Protein AF-A0A8X6KSN4-F1 (afdb_monomer)

Secondary structure (DSSP, 8-state):
----SSSHHHHTS-HHHHHHHHHHHHHHHHHHHHS------PPPPEEEEEEEE-SSEEEEEEEEE-SSS-EEEEEEEEETTS-EEEEEEEEETTEEEEEEEE--TT------TTEEEEE---------------------

Mean predicted aligned error: 15.74 Å

Radius of gyration: 35.06 Å; Cα contacts (8 Å, |Δi|>4): 195; chains: 1; bounding box: 83×37×94 Å

Organism: Trichonephila clavata (NCBI:txid2740835)

Structure (mmCIF, N/CA/C/O backbone):
data_AF-A0A8X6KSN4-F1
#
_entry.id   AF-A0A8X6KSN4-F1
#
loop_
_atom_site.group_PDB
_atom_site.id
_atom_site.type_symbol
_atom_site.label_atom_id
_atom_site.label_alt_id
_atom_site.label_comp_id
_atom_site.label_asym_id
_atom_site.label_entity_id
_atom_site.label_seq_id
_atom_site.pdbx_PDB_ins_code
_atom_site.Cartn_x
_atom_site.Cartn_y
_atom_site.Cartn_z
_atom_site.occupancy
_atom_site.B_iso_or_equiv
_atom_site.auth_seq_id
_atom_site.auth_comp_id
_atom_site.auth_asym_id
_atom_site.auth_atom_id
_atom_site.pdbx_PDB_model_num
ATOM 1 N N . MET A 1 1 ? -1.772 23.995 -76.279 1.00 42.56 1 MET A N 1
ATOM 2 C CA . MET A 1 1 ? -1.718 24.543 -74.908 1.00 42.56 1 MET A CA 1
ATOM 3 C C . MET A 1 1 ? -1.000 23.530 -74.019 1.00 42.56 1 MET A C 1
ATOM 5 O O . MET A 1 1 ? -1.544 22.472 -73.774 1.00 42.56 1 MET A O 1
ATOM 9 N N . ARG A 1 2 ? 0.261 23.833 -73.674 1.00 51.44 2 ARG A N 1
ATOM 10 C CA . ARG A 1 2 ? 1.097 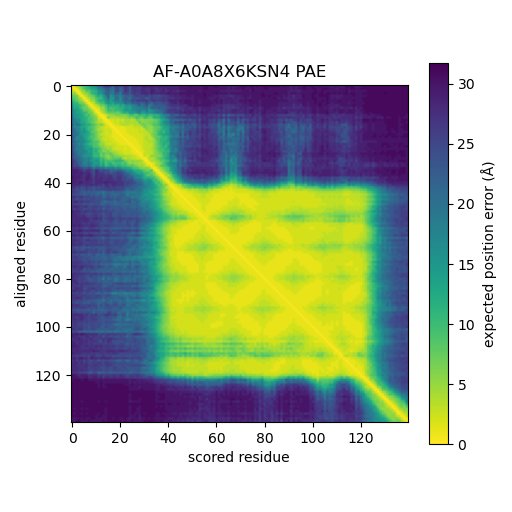23.306 -72.570 1.00 51.44 2 ARG A CA 1
ATOM 11 C C . ARG A 1 2 ? 1.002 21.802 -72.218 1.00 51.44 2 ARG A C 1
ATOM 13 O O . ARG A 1 2 ? 0.352 21.444 -71.248 1.00 51.44 2 ARG A O 1
ATOM 20 N N . ILE A 1 3 ? 1.784 20.968 -72.911 1.00 56.25 3 ILE A N 1
ATOM 21 C CA . ILE A 1 3 ? 2.229 19.647 -72.418 1.00 56.25 3 ILE A CA 1
ATOM 22 C C . ILE A 1 3 ? 3.760 19.660 -72.414 1.00 56.25 3 ILE A C 1
ATOM 24 O O . ILE A 1 3 ? 4.397 19.165 -73.331 1.00 56.25 3 ILE A O 1
ATOM 28 N N . LEU A 1 4 ? 4.366 20.351 -71.451 1.00 58.97 4 LEU A N 1
ATOM 29 C CA . LEU A 1 4 ? 5.821 20.385 -71.289 1.00 58.97 4 LEU A CA 1
ATOM 30 C C . LEU A 1 4 ? 6.131 20.671 -69.821 1.00 58.97 4 LEU A C 1
ATOM 32 O O . LEU A 1 4 ? 6.045 21.835 -69.431 1.00 58.97 4 LEU A O 1
ATOM 36 N N . LYS A 1 5 ? 6.514 19.646 -69.042 1.00 57.72 5 LYS A N 1
ATOM 37 C CA . LYS A 1 5 ? 7.695 19.722 -68.150 1.00 57.72 5 LYS A CA 1
ATOM 38 C C . LYS A 1 5 ? 8.006 18.470 -67.305 1.00 57.72 5 LYS A C 1
ATOM 40 O O . LYS A 1 5 ? 9.016 18.514 -66.614 1.00 57.72 5 LYS A O 1
ATOM 45 N N . THR A 1 6 ? 7.219 17.392 -67.318 1.00 54.81 6 THR A N 1
ATOM 46 C CA . THR A 1 6 ? 7.444 16.257 -66.387 1.00 54.81 6 THR A CA 1
ATOM 47 C C . THR A 1 6 ? 7.986 14.982 -67.028 1.00 54.81 6 THR A C 1
ATOM 49 O O . THR A 1 6 ? 8.670 14.224 -66.352 1.00 54.81 6 THR A O 1
ATOM 52 N N . ASP A 1 7 ? 7.785 14.763 -68.328 1.00 55.16 7 ASP A N 1
ATOM 53 C CA . ASP A 1 7 ? 8.073 13.443 -68.923 1.00 55.16 7 ASP A CA 1
ATOM 54 C C . ASP A 1 7 ? 9.528 13.274 -69.398 1.00 55.16 7 ASP A C 1
ATOM 56 O O . ASP A 1 7 ? 10.005 12.161 -69.596 1.00 55.16 7 ASP A O 1
ATOM 60 N N . ILE A 1 8 ? 10.278 14.373 -69.532 1.00 52.12 8 ILE A N 1
ATOM 61 C CA . ILE A 1 8 ? 11.676 14.332 -70.001 1.00 52.12 8 ILE A CA 1
ATOM 62 C C . ILE A 1 8 ? 12.633 13.905 -68.879 1.00 52.12 8 ILE A C 1
ATOM 64 O O . ILE A 1 8 ? 13.628 13.231 -69.139 1.00 52.12 8 ILE A O 1
ATOM 68 N N . VAL A 1 9 ? 12.335 14.248 -67.622 1.00 57.22 9 VAL A N 1
ATOM 69 C CA . VAL A 1 9 ? 13.221 13.908 -66.497 1.00 57.22 9 VAL A CA 1
ATOM 70 C C . VAL A 1 9 ? 13.254 12.411 -66.204 1.00 57.22 9 VAL A C 1
ATOM 72 O O . VAL A 1 9 ? 14.279 11.948 -65.728 1.00 57.22 9 VAL A O 1
ATOM 75 N N . LEU A 1 10 ? 12.210 11.643 -66.538 1.00 55.09 10 LEU A N 1
ATOM 76 C CA . LEU A 1 10 ? 12.186 10.191 -66.314 1.00 55.09 10 LEU A CA 1
ATOM 77 C C . LEU A 1 10 ? 12.963 9.402 -67.387 1.00 55.09 10 LEU A C 1
ATOM 79 O O . LEU A 1 10 ? 13.521 8.352 -67.084 1.00 55.09 10 LEU A O 1
ATOM 83 N N . SER A 1 11 ? 13.043 9.914 -68.623 1.00 58.53 11 SER A N 1
ATOM 84 C CA . SER A 1 11 ? 13.691 9.227 -69.757 1.00 58.53 11 SER A CA 1
ATOM 85 C C . SER A 1 11 ? 15.226 9.291 -69.743 1.00 58.53 11 SER A C 1
ATOM 87 O O . SER A 1 11 ? 15.863 8.482 -70.414 1.00 58.53 11 SER A O 1
ATOM 89 N N . CYS A 1 12 ? 15.825 10.246 -69.025 1.00 57.72 12 CYS A N 1
ATOM 90 C CA . CYS A 1 12 ? 17.280 10.469 -69.002 1.00 57.72 12 CYS A CA 1
ATOM 91 C C . CYS A 1 12 ? 17.971 9.949 -67.734 1.00 57.72 12 CYS A C 1
ATOM 93 O O . CYS A 1 12 ? 19.171 10.160 -67.560 1.00 57.72 12 CYS A O 1
ATOM 95 N N . ILE A 1 13 ? 17.239 9.292 -66.833 1.00 64.31 13 ILE A N 1
ATOM 96 C CA . ILE A 1 13 ? 17.837 8.688 -65.643 1.00 64.31 13 ILE A CA 1
ATOM 97 C C . ILE A 1 13 ? 18.547 7.408 -66.105 1.00 64.31 13 ILE A C 1
ATOM 99 O O . ILE A 1 13 ? 17.873 6.491 -66.578 1.00 64.31 13 ILE A O 1
ATOM 103 N N . PRO A 1 14 ? 19.889 7.312 -66.015 1.00 73.94 14 PRO A N 1
ATOM 104 C CA . PRO A 1 14 ? 20.592 6.103 -66.425 1.00 73.94 14 PRO A CA 1
ATOM 105 C C . PRO A 1 14 ? 20.080 4.920 -65.596 1.00 73.94 14 PRO A C 1
ATOM 107 O O . PRO A 1 14 ? 19.765 5.086 -64.417 1.00 73.94 14 PRO A O 1
ATOM 110 N N . LEU A 1 15 ? 20.004 3.722 -66.189 1.00 65.56 15 LEU A N 1
ATOM 111 C CA . LEU A 1 15 ? 19.487 2.521 -65.510 1.00 65.56 15 LEU A CA 1
ATOM 112 C C . LEU A 1 15 ? 20.147 2.277 -64.142 1.00 65.56 15 LEU A C 1
ATOM 114 O O . LEU A 1 15 ? 19.480 1.819 -63.218 1.00 65.56 15 LEU A O 1
ATOM 118 N N . SER A 1 16 ? 21.419 2.655 -63.983 1.00 70.25 16 SER A N 1
ATOM 119 C CA . SER A 1 16 ? 22.132 2.638 -62.700 1.00 70.25 16 SER A CA 1
ATOM 120 C C . SER A 1 16 ? 21.401 3.418 -61.606 1.00 70.25 16 SER A C 1
ATOM 122 O O . SER A 1 16 ? 21.280 2.944 -60.484 1.00 70.25 16 SER A O 1
ATOM 124 N N . ASN A 1 17 ? 20.853 4.584 -61.929 1.00 70.81 17 ASN A N 1
ATOM 125 C CA . ASN A 1 17 ? 20.170 5.450 -60.976 1.00 70.81 17 ASN A CA 1
ATOM 126 C C . ASN A 1 17 ? 18.759 4.935 -60.662 1.00 70.81 17 ASN A C 1
ATOM 128 O O . ASN A 1 17 ? 18.312 5.072 -59.529 1.00 70.81 17 ASN A O 1
ATOM 132 N N . VAL A 1 18 ? 18.087 4.280 -61.616 1.00 77.06 18 VAL A N 1
ATOM 133 C CA . VAL A 1 18 ? 16.801 3.596 -61.370 1.00 77.06 18 VAL A CA 1
ATOM 134 C C . VAL A 1 18 ? 16.989 2.425 -60.403 1.00 77.06 18 VAL A C 1
ATOM 136 O O . VAL A 1 18 ? 16.214 2.273 -59.461 1.00 77.06 18 VAL A O 1
ATOM 139 N N . VAL A 1 19 ? 18.055 1.638 -60.584 1.00 79.56 19 VAL A N 1
ATOM 140 C CA . VAL A 1 19 ? 18.412 0.537 -59.675 1.00 79.56 19 VAL A CA 1
ATOM 141 C C . VAL A 1 19 ? 18.754 1.068 -58.281 1.00 79.56 19 VAL A C 1
ATOM 143 O O . VAL A 1 19 ? 18.276 0.517 -57.295 1.00 79.56 19 VAL A O 1
ATOM 146 N N . ILE A 1 20 ? 19.507 2.168 -58.179 1.00 79.75 20 ILE A N 1
ATOM 147 C CA . ILE A 1 20 ? 19.830 2.802 -56.888 1.00 79.75 20 ILE A CA 1
ATOM 148 C C . ILE A 1 20 ? 18.562 3.292 -56.177 1.00 79.75 20 ILE A C 1
ATOM 150 O O . ILE A 1 20 ? 18.408 3.043 -54.984 1.00 79.75 20 ILE A O 1
ATOM 154 N N . ILE A 1 21 ? 17.633 3.933 -56.896 1.00 80.75 21 ILE A N 1
ATOM 155 C CA . ILE A 1 21 ? 16.350 4.381 -56.333 1.00 80.75 21 ILE A CA 1
ATOM 156 C C . ILE A 1 21 ? 15.540 3.182 -55.828 1.00 80.75 21 ILE A C 1
ATOM 158 O O . ILE A 1 21 ? 15.057 3.213 -54.702 1.00 80.75 21 ILE A O 1
ATOM 162 N N . LEU A 1 22 ? 15.442 2.102 -56.608 1.00 80.75 22 LEU A N 1
ATOM 163 C CA . LEU A 1 22 ? 14.741 0.880 -56.199 1.00 80.75 22 LEU A CA 1
ATOM 164 C C . LEU A 1 22 ? 15.366 0.241 -54.953 1.00 80.75 22 LEU A C 1
ATOM 166 O O . LEU A 1 22 ? 14.643 -0.106 -54.023 1.00 80.75 22 LEU A O 1
ATOM 170 N N . VAL A 1 23 ? 16.696 0.135 -54.894 1.00 83.00 23 VAL A N 1
ATOM 171 C CA . VAL A 1 23 ? 17.413 -0.391 -53.720 1.00 83.00 23 VAL A CA 1
ATOM 172 C C . VAL A 1 23 ? 17.166 0.484 -52.490 1.00 83.00 23 VAL A C 1
ATOM 174 O O . VAL A 1 23 ? 16.911 -0.044 -51.409 1.00 83.00 23 VAL A O 1
ATOM 177 N N . PHE A 1 24 ? 17.170 1.810 -52.645 1.00 83.69 24 PHE A N 1
ATOM 178 C CA . PHE A 1 24 ? 16.907 2.741 -51.548 1.00 83.69 24 PHE A CA 1
ATOM 179 C C . PHE A 1 24 ? 15.447 2.678 -51.073 1.00 83.69 24 PHE A C 1
ATOM 181 O O . PHE A 1 24 ? 15.191 2.665 -49.871 1.00 83.69 24 PHE A O 1
ATOM 188 N N . CYS A 1 25 ? 14.485 2.568 -51.995 1.00 80.12 25 CYS A N 1
ATOM 189 C CA . CYS A 1 25 ? 13.068 2.385 -51.674 1.00 80.12 25 CYS A CA 1
ATOM 190 C C . CYS A 1 25 ? 12.813 1.066 -50.931 1.00 80.12 25 CYS A C 1
ATOM 192 O O . CYS A 1 25 ? 12.061 1.055 -49.958 1.00 80.12 25 CYS A O 1
ATOM 194 N N . ILE A 1 26 ? 13.463 -0.027 -51.345 1.00 81.12 26 ILE A N 1
ATOM 195 C CA . ILE A 1 26 ? 13.378 -1.321 -50.657 1.00 81.12 26 ILE A CA 1
ATOM 196 C C . ILE A 1 26 ? 14.018 -1.219 -49.268 1.00 81.12 26 ILE A C 1
ATOM 198 O O . ILE A 1 26 ? 13.397 -1.625 -48.293 1.00 81.12 26 ILE A O 1
ATOM 202 N N . ALA A 1 27 ? 15.201 -0.614 -49.141 1.00 78.31 27 ALA A N 1
ATOM 203 C CA . ALA A 1 27 ? 15.861 -0.420 -47.849 1.00 78.31 27 ALA A CA 1
ATOM 204 C C . ALA A 1 27 ? 15.032 0.446 -46.881 1.00 78.31 27 ALA A C 1
ATOM 206 O O . ALA A 1 27 ? 14.945 0.123 -45.698 1.00 78.31 27 ALA A O 1
ATOM 207 N N . ALA A 1 28 ? 14.371 1.499 -47.371 1.00 76.56 28 ALA A N 1
ATOM 208 C CA . ALA A 1 28 ? 13.485 2.344 -46.571 1.00 76.56 28 ALA A CA 1
ATOM 209 C C . ALA A 1 28 ? 12.203 1.609 -46.140 1.00 76.56 28 ALA A C 1
ATOM 211 O O . ALA A 1 28 ? 11.811 1.688 -44.977 1.00 76.56 28 ALA A O 1
ATOM 212 N N . ALA A 1 29 ? 11.576 0.848 -47.044 1.00 74.69 29 ALA A N 1
ATOM 213 C CA . ALA A 1 29 ? 10.398 0.040 -46.724 1.00 74.69 29 ALA A CA 1
ATOM 214 C C . ALA A 1 29 ? 10.723 -1.057 -45.698 1.00 74.69 29 ALA A C 1
ATOM 216 O O . ALA A 1 29 ? 9.972 -1.266 -44.749 1.00 74.69 29 ALA A O 1
ATOM 217 N N . VAL A 1 30 ? 11.878 -1.707 -45.850 1.00 73.62 30 VAL A N 1
ATOM 218 C CA . VAL A 1 30 ? 12.396 -2.710 -44.917 1.00 73.62 30 VAL A CA 1
ATOM 219 C C . VAL A 1 30 ? 12.757 -2.070 -43.568 1.00 73.62 30 VAL A C 1
ATOM 221 O O . VAL A 1 30 ? 12.394 -2.602 -42.522 1.00 73.62 30 VAL A O 1
ATOM 224 N N . GLY A 1 31 ? 13.386 -0.892 -43.566 1.00 61.84 31 GLY A N 1
ATOM 225 C CA . GLY A 1 31 ? 13.687 -0.125 -42.354 1.00 61.84 31 GLY A CA 1
ATOM 226 C C . GLY A 1 31 ? 12.438 0.325 -41.589 1.00 61.84 31 GLY A C 1
ATOM 227 O O . GLY A 1 31 ? 12.427 0.269 -40.364 1.00 61.84 31 GLY A O 1
ATOM 228 N N . HIS A 1 32 ? 11.359 0.705 -42.282 1.00 60.31 32 HIS A N 1
ATOM 229 C CA . HIS A 1 32 ? 10.064 0.993 -41.652 1.00 60.31 32 HIS A CA 1
ATOM 230 C C . HIS A 1 32 ? 9.350 -0.277 -41.167 1.00 60.31 32 HIS A C 1
ATOM 232 O O . HIS A 1 32 ? 8.728 -0.248 -40.108 1.00 60.31 32 HIS A O 1
ATOM 238 N N . TYR A 1 33 ? 9.469 -1.396 -41.891 1.00 62.19 33 TYR A N 1
ATOM 239 C CA . TYR A 1 33 ? 8.920 -2.692 -41.476 1.00 62.19 33 TYR A CA 1
ATOM 240 C C . TYR A 1 33 ? 9.577 -3.207 -40.184 1.00 62.19 33 TYR A C 1
ATOM 242 O O . TYR A 1 33 ? 8.887 -3.685 -39.288 1.00 62.19 33 TYR A O 1
ATOM 250 N N . TYR A 1 34 ? 10.896 -3.042 -40.045 1.00 61.59 34 TYR A N 1
ATOM 251 C CA . TYR A 1 34 ? 11.630 -3.364 -38.815 1.00 61.59 34 TYR A CA 1
ATOM 252 C C . TYR A 1 34 ? 11.621 -2.229 -37.772 1.00 61.59 34 TYR A C 1
ATOM 254 O O . TYR A 1 34 ? 12.043 -2.427 -36.640 1.00 61.59 34 TYR A O 1
ATOM 262 N N . GLY A 1 35 ? 11.144 -1.031 -38.116 1.00 49.78 35 GLY A N 1
ATOM 263 C CA . GLY A 1 35 ? 11.210 0.159 -37.259 1.00 49.78 35 GLY A CA 1
ATOM 264 C C . GLY A 1 35 ? 10.172 0.204 -36.137 1.00 49.78 35 GLY A C 1
ATOM 265 O O . GLY A 1 35 ? 10.254 1.071 -35.270 1.00 49.78 35 GLY A O 1
ATOM 266 N N . HIS A 1 36 ? 9.211 -0.723 -36.114 1.00 54.31 36 HIS A N 1
ATOM 267 C CA . HIS A 1 36 ? 8.185 -0.779 -35.074 1.00 54.31 36 HIS A CA 1
ATOM 268 C C . HIS A 1 36 ? 8.488 -1.851 -3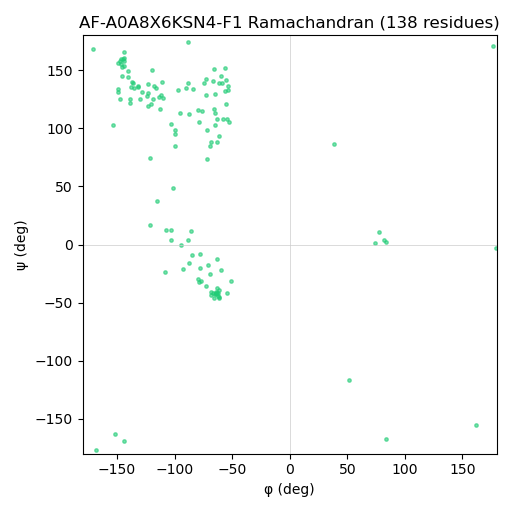4.021 1.00 54.31 36 HIS A C 1
ATOM 270 O O . HIS A 1 36 ? 7.636 -2.651 -33.641 1.00 54.31 36 HIS A O 1
ATOM 276 N N . HIS A 1 37 ? 9.720 -1.866 -33.515 1.00 56.56 37 HIS A N 1
ATOM 277 C CA . HIS A 1 37 ? 9.995 -2.543 -32.256 1.00 56.56 37 HIS A CA 1
ATOM 278 C C . HIS A 1 37 ? 9.383 -1.704 -31.137 1.00 56.56 37 HIS A C 1
ATOM 280 O O . HIS A 1 37 ? 9.931 -0.684 -30.724 1.00 56.56 37 HIS A O 1
ATOM 286 N N . GLY A 1 38 ? 8.193 -2.117 -30.697 1.00 51.19 38 GLY A N 1
ATOM 287 C CA . GLY A 1 38 ? 7.571 -1.616 -29.484 1.00 51.19 38 GLY A CA 1
ATOM 288 C C . GLY A 1 38 ? 8.561 -1.754 -28.340 1.00 51.19 38 GLY A C 1
ATOM 289 O O . GLY A 1 38 ? 8.825 -2.856 -27.861 1.00 51.19 38 GLY A O 1
ATOM 290 N N . TYR A 1 39 ? 9.131 -0.630 -27.919 1.00 48.72 39 TYR A N 1
ATOM 291 C CA . TYR A 1 39 ? 9.803 -0.545 -26.640 1.00 48.72 39 TYR A CA 1
ATOM 292 C C . TYR A 1 39 ? 8.742 -0.842 -25.579 1.00 48.72 39 TYR A C 1
ATOM 294 O O . TYR A 1 39 ? 7.994 0.041 -25.167 1.00 48.72 39 TYR A O 1
ATOM 302 N N . HIS A 1 40 ? 8.642 -2.105 -25.167 1.00 59.00 40 HIS A N 1
ATOM 303 C CA . HIS A 1 40 ? 7.989 -2.472 -23.922 1.00 59.00 40 HIS A CA 1
ATOM 304 C C . HIS A 1 40 ? 8.811 -1.829 -22.806 1.00 59.00 40 HIS A C 1
ATOM 306 O O . HIS A 1 40 ? 9.767 -2.411 -22.300 1.00 59.00 40 HIS A O 1
ATOM 312 N N . HIS A 1 41 ? 8.478 -0.587 -22.464 1.00 64.81 41 HIS A N 1
ATOM 313 C CA . HIS A 1 41 ? 8.978 0.060 -21.265 1.00 64.81 41 HIS A CA 1
ATOM 314 C C . HIS A 1 41 ? 8.344 -0.655 -20.070 1.00 64.81 41 HIS A C 1
ATOM 316 O O . HIS A 1 41 ? 7.247 -0.339 -19.607 1.00 64.81 41 HIS A O 1
ATOM 322 N N . LEU A 1 42 ? 9.008 -1.709 -19.618 1.00 77.62 42 LEU A N 1
ATOM 323 C CA . LEU A 1 42 ? 8.721 -2.274 -18.317 1.00 77.62 42 LEU A CA 1
ATOM 324 C C . LEU A 1 42 ? 8.942 -1.170 -17.264 1.00 77.62 42 LEU A C 1
ATOM 326 O O . LEU A 1 42 ? 9.873 -0.367 -17.416 1.00 77.62 42 LEU A O 1
ATOM 330 N N . PRO A 1 43 ? 8.071 -1.054 -16.246 1.00 87.12 43 PRO A N 1
ATOM 331 C CA . PRO A 1 43 ? 8.272 -0.083 -15.181 1.00 87.12 43 PRO A CA 1
ATOM 332 C C . PRO A 1 43 ? 9.636 -0.296 -14.522 1.00 87.12 43 PRO A C 1
ATOM 334 O O . PRO A 1 43 ? 10.134 -1.415 -14.447 1.00 87.12 43 PRO A O 1
ATOM 337 N N . HIS A 1 44 ? 10.236 0.757 -13.977 1.00 94.50 44 HIS A N 1
ATOM 338 C CA . HIS A 1 44 ? 11.373 0.555 -13.081 1.00 94.50 44 HIS A CA 1
ATOM 339 C C . HIS A 1 44 ? 10.857 0.002 -11.742 1.00 94.50 44 HIS A C 1
ATOM 341 O O . HIS A 1 44 ? 9.793 0.442 -11.289 1.00 94.50 44 HIS A O 1
ATOM 347 N N . PRO A 1 45 ? 11.580 -0.926 -11.087 1.00 97.50 45 PRO A N 1
ATOM 348 C CA . PRO A 1 45 ? 11.242 -1.343 -9.735 1.00 97.50 45 PRO A CA 1
ATOM 349 C C . PRO A 1 45 ? 11.189 -0.139 -8.794 1.00 97.50 45 PRO A C 1
ATOM 351 O O . PRO A 1 45 ? 12.016 0.772 -8.882 1.00 97.50 45 PRO A O 1
ATOM 354 N N . TYR A 1 46 ? 10.231 -0.139 -7.876 1.00 98.31 46 TYR A N 1
ATOM 355 C CA . TYR A 1 46 ? 10.062 0.939 -6.908 1.00 98.31 46 TYR A CA 1
ATOM 356 C C . TYR A 1 46 ? 9.606 0.393 -5.563 1.00 98.31 46 TYR A C 1
ATOM 358 O O . TYR A 1 46 ? 9.062 -0.706 -5.463 1.00 98.31 46 TYR A O 1
ATOM 366 N N . LYS A 1 47 ? 9.800 1.193 -4.518 1.00 98.62 47 LYS A N 1
ATOM 367 C CA . LYS A 1 47 ? 9.266 0.932 -3.185 1.00 98.62 47 LYS A CA 1
ATOM 368 C C . LYS A 1 47 ? 8.986 2.251 -2.490 1.00 98.62 47 LYS A C 1
ATOM 370 O O . LY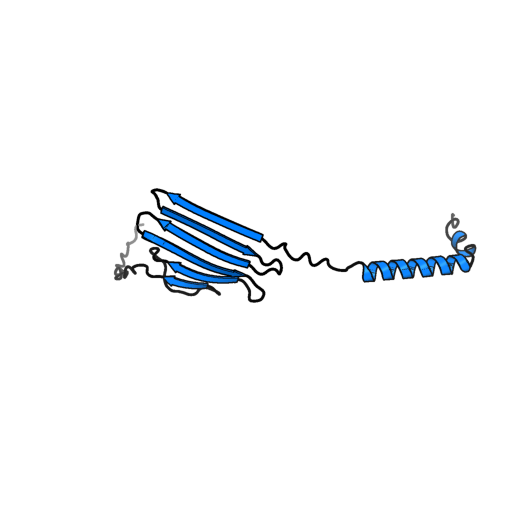S A 1 47 ? 9.859 3.114 -2.447 1.00 98.62 47 LYS A O 1
ATOM 375 N N . PHE A 1 48 ? 7.797 2.393 -1.923 1.00 98.69 48 PHE A N 1
ATOM 376 C CA . PHE A 1 48 ? 7.448 3.549 -1.106 1.00 98.69 48 PHE A CA 1
ATOM 377 C C . PHE A 1 48 ? 6.548 3.147 0.059 1.00 98.69 48 PHE A C 1
ATOM 379 O O . PHE A 1 48 ? 5.981 2.052 0.105 1.00 98.69 48 PHE A O 1
ATOM 386 N N . GLY A 1 49 ? 6.421 4.051 1.019 1.00 98.69 49 GLY A N 1
ATOM 387 C CA . GLY A 1 49 ? 5.473 3.902 2.103 1.00 98.69 49 GLY A CA 1
ATOM 388 C C . GLY A 1 49 ? 5.567 5.020 3.125 1.00 98.69 49 GLY A C 1
ATOM 389 O O . GLY A 1 49 ? 6.498 5.823 3.092 1.00 98.69 49 GLY A O 1
ATOM 390 N N . TYR A 1 50 ? 4.598 5.043 4.027 1.00 98.69 50 TYR A N 1
ATOM 391 C CA . TYR A 1 50 ? 4.554 5.934 5.177 1.00 98.69 50 TYR A CA 1
ATOM 392 C C . TYR A 1 50 ? 3.882 5.239 6.359 1.00 98.69 50 TYR A C 1
ATOM 394 O O . TYR A 1 50 ? 3.112 4.292 6.187 1.00 98.69 50 TYR A O 1
ATOM 402 N N . ASP A 1 51 ? 4.152 5.767 7.546 1.00 98.50 51 ASP A N 1
ATOM 403 C CA . ASP A 1 51 ? 3.497 5.411 8.797 1.00 98.50 51 ASP A CA 1
ATOM 404 C C . ASP A 1 51 ? 3.246 6.713 9.570 1.00 98.50 51 ASP A C 1
ATOM 406 O O . ASP A 1 51 ? 4.171 7.500 9.784 1.00 98.50 51 ASP A O 1
ATOM 410 N N . ILE A 1 52 ? 1.984 6.989 9.889 1.00 98.25 52 ILE A N 1
ATOM 411 C CA . ILE A 1 52 ? 1.535 8.196 10.583 1.00 98.25 52 ILE A CA 1
ATOM 412 C C . ILE A 1 52 ? 0.804 7.745 11.836 1.00 98.25 52 ILE A C 1
ATOM 414 O O . ILE A 1 52 ? -0.218 7.065 11.752 1.00 98.25 52 ILE A O 1
ATOM 418 N N . LYS A 1 53 ? 1.305 8.155 12.999 1.00 98.00 53 LYS A N 1
ATOM 419 C CA . LYS A 1 53 ? 0.706 7.847 14.294 1.00 98.00 53 LYS A CA 1
ATOM 420 C C . LYS A 1 53 ? 0.564 9.116 15.121 1.00 98.00 53 LYS A C 1
ATOM 422 O O . LYS A 1 53 ? 1.549 9.812 15.355 1.00 98.00 53 LYS A O 1
ATOM 427 N N . ASP A 1 54 ? -0.650 9.385 15.581 1.00 96.19 54 ASP A N 1
ATOM 428 C CA . ASP A 1 54 ? -0.987 10.546 16.400 1.00 96.19 54 ASP A CA 1
ATOM 429 C C . ASP A 1 54 ? -2.053 10.196 17.459 1.00 96.19 54 ASP A C 1
ATOM 431 O O . ASP A 1 54 ? -2.338 9.027 17.726 1.00 96.19 54 ASP A O 1
ATOM 435 N N . HIS A 1 55 ? -2.612 11.211 18.125 1.00 94.25 55 HIS A N 1
ATOM 436 C CA . HIS A 1 55 ? -3.657 11.026 19.137 1.00 94.25 55 HIS A CA 1
ATOM 437 C C . HIS A 1 55 ? -5.013 10.594 18.557 1.00 94.25 55 HIS A C 1
ATOM 439 O O . HIS A 1 55 ? -5.870 10.124 19.304 1.00 94.25 55 HIS A O 1
ATOM 445 N N . HIS A 1 56 ? -5.225 10.765 17.252 1.00 93.12 56 HIS A N 1
ATOM 446 C CA . HIS A 1 56 ? -6.456 10.406 16.557 1.00 93.12 56 HIS A CA 1
ATOM 447 C C . HIS A 1 56 ? -6.404 8.994 15.972 1.00 93.12 56 HIS A C 1
ATOM 449 O O . HIS A 1 56 ? -7.465 8.404 15.753 1.00 93.12 56 HIS A O 1
ATOM 455 N N . GLY A 1 57 ? -5.210 8.434 15.764 1.00 97.06 57 GLY A N 1
ATOM 456 C CA . GLY A 1 57 ? -5.061 7.058 15.321 1.00 97.06 57 GLY A CA 1
ATOM 457 C C . GLY A 1 57 ? -3.704 6.709 14.718 1.00 97.06 57 GLY A C 1
ATOM 458 O O . GLY A 1 57 ? -2.668 7.311 14.999 1.00 97.06 57 GLY A O 1
ATOM 459 N N . HIS A 1 58 ? -3.732 5.685 13.874 1.00 98.50 58 HIS A N 1
ATOM 460 C CA . HIS A 1 58 ? -2.610 5.184 13.091 1.00 98.50 58 HIS A CA 1
ATOM 461 C C . HIS A 1 58 ? -3.056 4.997 11.644 1.00 98.50 58 HIS A C 1
ATOM 463 O O . HIS A 1 58 ? -4.148 4.494 11.399 1.00 98.50 58 HIS A O 1
ATOM 469 N N . GLN A 1 59 ? -2.234 5.407 10.686 1.00 98.56 59 GLN A N 1
ATOM 470 C CA . GLN A 1 59 ? -2.439 5.198 9.255 1.00 98.56 59 GLN A CA 1
ATOM 471 C C . GLN A 1 59 ? -1.120 4.770 8.630 1.00 98.56 59 GLN A C 1
ATOM 473 O O . GLN A 1 59 ? -0.074 5.341 8.935 1.00 98.56 59 GLN A O 1
ATOM 478 N N . HIS A 1 60 ? -1.152 3.808 7.718 1.00 98.81 60 HIS A N 1
ATOM 479 C CA . HIS A 1 60 ? 0.066 3.339 7.071 1.00 98.81 60 HIS A CA 1
ATOM 480 C C . HIS A 1 60 ? -0.181 2.891 5.636 1.00 98.81 60 HIS A C 1
ATOM 482 O O . HIS A 1 60 ? -1.289 2.521 5.232 1.00 98.81 60 HIS A O 1
ATOM 488 N N . ARG A 1 61 ? 0.899 2.902 4.859 1.00 98.75 61 ARG A N 1
ATOM 489 C CA . ARG A 1 61 ? 0.925 2.465 3.467 1.00 98.75 61 ARG A CA 1
ATOM 490 C C . ARG A 1 61 ? 2.292 1.902 3.139 1.00 98.75 61 ARG A C 1
ATOM 492 O O . ARG A 1 61 ? 3.288 2.566 3.392 1.00 98.75 61 ARG A O 1
ATOM 499 N N . HIS A 1 62 ? 2.341 0.748 2.490 1.00 98.81 62 HIS A N 1
ATOM 500 C CA . HIS A 1 62 ? 3.556 0.238 1.863 1.00 98.81 62 HIS A CA 1
ATOM 501 C C . HIS A 1 62 ? 3.220 -0.364 0.506 1.00 98.81 62 HIS A C 1
ATOM 503 O O .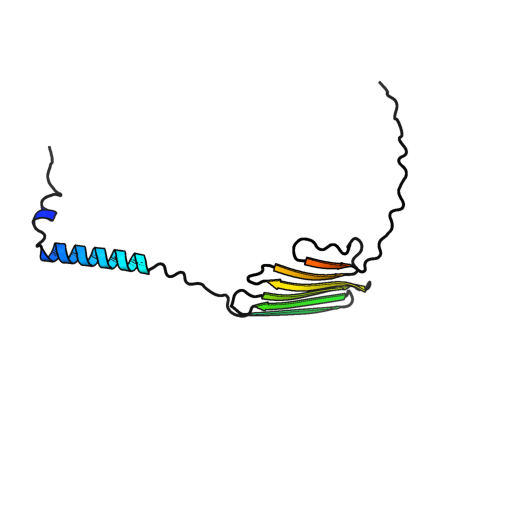 HIS A 1 62 ? 2.250 -1.106 0.382 1.00 98.81 62 HIS A O 1
ATOM 509 N N . GLU A 1 63 ? 4.021 -0.064 -0.506 1.00 98.75 63 GLU A N 1
ATOM 510 C CA . GLU A 1 63 ? 3.877 -0.632 -1.841 1.00 98.75 63 GLU 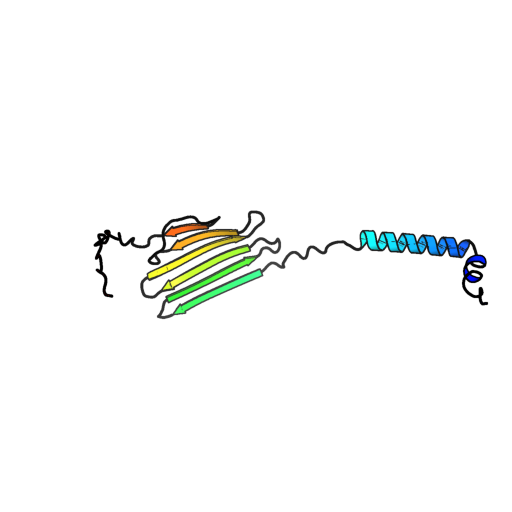A CA 1
ATOM 511 C C . GLU A 1 63 ? 5.252 -0.826 -2.473 1.00 98.75 63 GLU A C 1
ATOM 513 O O . GLU A 1 63 ? 6.171 -0.030 -2.259 1.00 98.75 63 GLU A O 1
ATOM 518 N N . HIS A 1 64 ? 5.394 -1.891 -3.252 1.00 98.75 64 HIS A N 1
ATOM 519 C CA . HIS A 1 64 ? 6.531 -2.075 -4.134 1.00 98.75 64 HIS A CA 1
ATOM 520 C C . HIS A 1 64 ? 6.092 -2.673 -5.466 1.00 98.75 64 HIS A C 1
ATOM 522 O O . HIS A 1 64 ? 5.192 -3.514 -5.512 1.00 98.75 64 HIS A O 1
ATOM 528 N N . GLY A 1 65 ? 6.759 -2.233 -6.528 1.00 98.38 65 GLY A N 1
ATOM 529 C CA . GLY A 1 65 ? 6.676 -2.825 -7.855 1.00 98.38 65 GLY A CA 1
ATOM 530 C C . GLY A 1 65 ? 7.993 -3.501 -8.212 1.00 98.38 65 GLY A C 1
ATOM 531 O O . GLY A 1 65 ? 9.064 -2.963 -7.926 1.00 98.38 65 GLY A O 1
ATOM 532 N N . ASP A 1 66 ? 7.926 -4.668 -8.845 1.00 97.12 66 ASP A N 1
ATOM 533 C CA . ASP A 1 66 ? 9.099 -5.483 -9.201 1.00 97.12 66 ASP A CA 1
ATOM 534 C C . ASP A 1 66 ? 9.712 -5.135 -10.569 1.00 97.12 66 ASP A C 1
ATOM 536 O O . ASP A 1 66 ? 10.631 -5.804 -11.040 1.00 97.12 66 ASP A O 1
ATOM 540 N N . GLY A 1 67 ? 9.179 -4.101 -11.221 1.00 95.38 67 GLY A N 1
ATOM 541 C CA . GLY A 1 67 ? 9.563 -3.674 -12.562 1.00 95.38 67 GLY A CA 1
ATOM 542 C C . GLY A 1 67 ? 9.069 -4.580 -13.691 1.00 95.38 67 GLY A C 1
ATOM 543 O O . GLY A 1 67 ? 9.310 -4.284 -14.850 1.00 95.38 67 GLY A O 1
ATOM 544 N N . HIS A 1 68 ? 8.324 -5.643 -13.394 1.00 94.75 68 HIS A N 1
ATOM 545 C CA . HIS A 1 68 ? 7.716 -6.532 -14.388 1.00 94.75 68 HIS A CA 1
ATOM 546 C C . HIS A 1 68 ? 6.213 -6.278 -14.563 1.00 94.75 68 HIS A C 1
ATOM 548 O O . HIS A 1 68 ? 5.507 -7.058 -15.197 1.00 94.75 68 HIS A O 1
ATOM 554 N N . GLY A 1 69 ? 5.723 -5.164 -14.011 1.00 93.44 69 GLY A N 1
ATOM 555 C CA . GLY A 1 69 ? 4.300 -4.845 -13.944 1.00 93.44 69 GLY A CA 1
ATOM 556 C C . GLY A 1 69 ? 3.582 -5.484 -12.755 1.00 93.44 69 GLY A C 1
ATOM 557 O O . GLY A 1 69 ? 2.380 -5.265 -12.626 1.00 93.44 69 GLY A O 1
ATOM 558 N N . ASN A 1 70 ? 4.288 -6.213 -11.877 1.00 97.50 70 ASN A N 1
ATOM 559 C CA . ASN A 1 70 ? 3.695 -6.744 -10.654 1.00 97.50 70 ASN A CA 1
ATOM 560 C C . ASN A 1 70 ? 3.851 -5.735 -9.512 1.00 97.50 70 ASN A C 1
ATOM 562 O O . ASN A 1 70 ? 4.926 -5.166 -9.302 1.00 97.50 70 ASN A O 1
ATOM 566 N N . VAL A 1 71 ? 2.772 -5.530 -8.763 1.00 98.56 71 VAL A N 1
ATOM 567 C CA . VAL A 1 71 ? 2.707 -4.622 -7.616 1.00 98.56 71 VAL A CA 1
ATOM 568 C C . VAL A 1 71 ? 2.142 -5.369 -6.421 1.00 98.56 71 VAL A C 1
ATOM 570 O O . VAL A 1 71 ? 1.083 -5.986 -6.504 1.00 98.56 71 VAL A O 1
ATOM 573 N N . HIS A 1 72 ? 2.819 -5.254 -5.285 1.00 98.75 72 HIS A N 1
ATOM 574 C CA . HIS A 1 72 ? 2.336 -5.742 -4.001 1.00 98.75 72 HIS A CA 1
ATOM 575 C C . HIS A 1 72 ? 2.308 -4.597 -3.005 1.00 98.75 72 HIS A C 1
ATOM 577 O O . HIS A 1 72 ? 3.270 -3.829 -2.880 1.00 98.75 72 HIS A O 1
ATOM 583 N N . GLY A 1 73 ? 1.254 -4.531 -2.206 1.00 98.81 73 GLY A N 1
ATOM 584 C CA . GLY A 1 73 ? 1.279 -3.623 -1.081 1.00 98.81 73 GLY A CA 1
ATOM 585 C C . GLY A 1 73 ? 0.157 -3.815 -0.093 1.00 98.81 73 GLY A C 1
ATOM 586 O O . GLY A 1 73 ? -0.659 -4.732 -0.173 1.00 98.81 73 GLY A O 1
ATOM 587 N N . SER A 1 74 ? 0.170 -2.929 0.886 1.00 98.88 74 SER A N 1
ATOM 588 C CA . SER A 1 74 ? -0.817 -2.870 1.939 1.00 98.88 74 SER A CA 1
ATOM 589 C C . SER A 1 74 ? -1.083 -1.436 2.356 1.00 98.88 74 SER A C 1
ATOM 591 O O . SER A 1 74 ? -0.235 -0.549 2.206 1.00 98.88 74 SER A O 1
ATOM 593 N N . TYR A 1 75 ? -2.286 -1.201 2.855 1.00 98.81 75 TYR A N 1
ATOM 594 C CA . TYR A 1 75 ? -2.660 0.049 3.495 1.00 98.81 75 TYR A CA 1
ATOM 595 C C . TYR A 1 75 ? -3.647 -0.217 4.610 1.00 98.81 75 TYR A C 1
ATOM 597 O O . TYR A 1 75 ? -4.373 -1.211 4.579 1.00 98.81 75 TYR A O 1
ATOM 605 N N . GLY A 1 76 ? -3.687 0.682 5.576 1.00 98.69 76 GLY A N 1
ATOM 606 C CA . GLY A 1 76 ? -4.616 0.539 6.672 1.00 98.69 76 GLY A CA 1
ATOM 607 C C . GLY A 1 76 ? -4.680 1.761 7.556 1.00 98.69 76 GLY A C 1
ATOM 608 O O . GLY A 1 76 ? -3.869 2.686 7.446 1.00 98.69 76 GLY A O 1
ATOM 609 N N . PHE A 1 77 ? -5.686 1.746 8.417 1.00 98.62 77 PHE A N 1
ATOM 610 C CA . PHE A 1 77 ? -5.835 2.714 9.485 1.00 98.62 77 PHE A CA 1
ATOM 611 C C . PHE A 1 77 ? -6.446 2.069 10.725 1.00 98.62 77 PHE A C 1
ATOM 613 O O . PHE A 1 77 ? -7.100 1.030 10.647 1.00 98.62 77 PHE A O 1
ATOM 620 N N . THR A 1 78 ? -6.253 2.711 11.870 1.00 98.56 78 THR A N 1
ATOM 621 C CA . THR A 1 78 ? -6.979 2.474 13.118 1.00 98.56 78 THR A CA 1
ATOM 622 C C . THR A 1 78 ? -7.266 3.825 13.755 1.00 98.56 78 THR A C 1
ATOM 624 O O . THR A 1 78 ? -6.336 4.600 13.958 1.00 98.56 78 THR A O 1
ATOM 627 N N . ASP A 1 79 ? -8.525 4.128 14.054 1.00 97.44 79 ASP A N 1
ATOM 628 C CA . ASP A 1 79 ? -8.903 5.363 14.744 1.00 97.44 79 ASP A CA 1
ATOM 629 C C . ASP A 1 79 ? -8.869 5.210 16.278 1.00 97.44 79 ASP A C 1
ATOM 631 O O . ASP A 1 79 ? -8.689 4.122 16.831 1.00 97.44 79 ASP A O 1
ATOM 635 N N . HIS A 1 80 ? -9.075 6.316 16.993 1.00 96.38 80 HIS A N 1
ATOM 636 C CA . HIS A 1 80 ? -9.111 6.346 18.459 1.00 96.38 80 HIS A CA 1
ATOM 637 C C . HIS A 1 80 ? -10.255 5.522 19.091 1.00 96.38 80 HIS A C 1
ATOM 639 O O . HIS A 1 80 ? -10.270 5.328 20.307 1.00 96.38 80 HIS A O 1
ATOM 645 N N . ARG A 1 81 ? -11.241 5.071 18.301 1.00 95.50 81 ARG A N 1
ATOM 646 C CA . ARG A 1 81 ? -12.360 4.215 18.731 1.00 95.50 81 ARG A CA 1
ATOM 647 C C . ARG A 1 81 ? -12.063 2.733 18.486 1.00 95.50 81 ARG A C 1
ATOM 649 O O . ARG A 1 81 ? -12.906 1.896 18.802 1.00 95.50 81 ARG A O 1
ATOM 656 N N . GLY A 1 82 ? -10.896 2.405 17.929 1.00 96.31 82 GLY A N 1
ATOM 657 C CA . GLY A 1 82 ? -10.521 1.048 17.540 1.00 96.31 82 GLY A CA 1
ATOM 658 C C . GLY A 1 82 ? -11.173 0.581 16.235 1.00 96.31 82 GLY A C 1
ATOM 659 O O . GLY A 1 82 ? -11.095 -0.610 15.912 1.00 96.31 82 GLY A O 1
ATOM 660 N N . ILE A 1 83 ? -11.815 1.483 15.481 1.00 97.69 83 ILE A N 1
ATOM 661 C CA . ILE A 1 83 ? -12.284 1.177 14.130 1.00 97.69 83 ILE A CA 1
ATOM 662 C C . ILE A 1 83 ? -11.070 1.107 13.217 1.00 97.69 83 ILE A C 1
ATOM 664 O O . ILE A 1 83 ? -10.239 2.014 13.211 1.00 97.69 83 ILE A O 1
ATOM 668 N N . HIS A 1 84 ? -10.956 0.027 12.457 1.00 98.38 84 HIS A N 1
ATOM 669 C CA . HIS A 1 84 ? -9.795 -0.239 11.635 1.00 98.38 84 HIS A CA 1
ATOM 670 C C . HIS A 1 84 ? -10.160 -0.904 10.317 1.00 98.38 84 HIS A C 1
ATOM 672 O O . HIS A 1 84 ? -11.143 -1.637 10.198 1.00 98.38 84 HIS A O 1
ATOM 678 N N . ARG A 1 85 ? -9.286 -0.680 9.339 1.00 98.56 85 ARG A N 1
ATOM 679 C CA . ARG A 1 85 ? -9.244 -1.412 8.080 1.00 98.56 85 ARG A CA 1
ATOM 680 C C . ARG A 1 85 ? -7.802 -1.762 7.769 1.00 98.56 85 ARG A C 1
ATOM 682 O O . ARG A 1 85 ? -6.937 -0.896 7.832 1.00 98.56 85 ARG A O 1
ATOM 689 N N . GLN A 1 86 ? -7.577 -3.000 7.358 1.00 98.62 86 GLN A N 1
ATOM 690 C CA . GLN A 1 86 ? -6.317 -3.479 6.812 1.00 98.62 86 GLN A CA 1
ATOM 691 C C . GLN A 1 86 ? -6.581 -4.065 5.430 1.00 98.62 86 GLN A C 1
ATOM 693 O O . GLN A 1 86 ? -7.448 -4.924 5.277 1.00 98.62 86 GLN A O 1
ATOM 698 N N . VAL A 1 87 ? -5.825 -3.620 4.432 1.00 98.75 87 VAL A N 1
ATOM 699 C CA . VAL A 1 87 ? -5.907 -4.122 3.061 1.00 98.75 87 VAL A CA 1
ATOM 700 C C . VAL A 1 87 ? -4.544 -4.629 2.631 1.00 98.75 87 VAL A C 1
ATOM 702 O O . VAL A 1 87 ? -3.549 -3.919 2.759 1.00 98.75 87 VAL A O 1
ATOM 705 N N . HIS A 1 88 ? -4.508 -5.840 2.090 1.00 98.81 88 HIS A N 1
ATOM 706 C CA . HIS A 1 88 ? -3.369 -6.394 1.364 1.00 98.81 88 HIS A CA 1
ATOM 707 C C . HIS A 1 88 ? -3.798 -6.628 -0.072 1.00 98.81 88 HIS A C 1
ATOM 709 O O . HIS A 1 88 ? -4.882 -7.154 -0.293 1.00 98.81 88 HIS A O 1
ATOM 715 N N . TYR A 1 89 ? -2.982 -6.250 -1.049 1.00 98.69 89 TYR A N 1
ATOM 716 C CA . TYR A 1 89 ? -3.341 -6.444 -2.448 1.00 98.69 89 TYR A CA 1
ATOM 717 C C . TYR A 1 89 ? -2.138 -6.796 -3.319 1.00 98.69 89 TYR A C 1
ATOM 719 O O . TYR A 1 89 ? -0.980 -6.509 -2.992 1.00 98.69 89 TYR A O 1
ATOM 727 N N . VAL A 1 90 ? -2.461 -7.422 -4.447 1.00 98.62 90 VAL A N 1
ATOM 728 C CA . VAL A 1 90 ? -1.549 -7.780 -5.531 1.00 98.62 90 VAL A CA 1
ATOM 729 C C . VAL A 1 90 ? -2.176 -7.330 -6.844 1.00 98.62 90 VAL A C 1
ATOM 731 O O . VAL A 1 90 ? -3.366 -7.550 -7.070 1.00 98.62 90 VAL A O 1
ATOM 734 N N . ALA A 1 91 ? -1.382 -6.712 -7.709 1.00 98.00 91 ALA A N 1
ATOM 735 C CA . ALA A 1 91 ? -1.720 -6.494 -9.106 1.00 98.00 91 ALA A CA 1
ATOM 736 C C . ALA A 1 91 ? -0.653 -7.171 -9.963 1.00 98.00 91 ALA A C 1
ATOM 738 O O . ALA A 1 91 ? 0.525 -6.858 -9.833 1.00 98.00 91 ALA A O 1
ATOM 739 N N . ASP A 1 92 ? -1.063 -8.115 -10.800 1.00 96.81 92 ASP A N 1
ATOM 740 C CA . ASP A 1 92 ? -0.191 -8.863 -11.707 1.00 96.81 92 ASP A CA 1
ATOM 741 C C . ASP A 1 92 ? -0.984 -9.308 -12.950 1.00 96.81 92 ASP A C 1
ATOM 743 O O . ASP A 1 92 ? -2.076 -8.801 -13.230 1.00 96.81 92 ASP A O 1
ATOM 747 N N . HIS A 1 93 ? -0.463 -10.277 -13.704 1.00 96.06 93 HIS A N 1
ATOM 748 C CA . HIS A 1 93 ? -1.140 -10.821 -14.884 1.00 96.06 93 HIS A CA 1
ATOM 749 C C . HIS A 1 93 ? -2.515 -11.455 -14.585 1.00 96.06 93 HIS A C 1
ATOM 751 O O . HIS A 1 93 ? -3.364 -11.523 -15.472 1.00 96.06 93 HIS A O 1
ATOM 757 N N . HIS A 1 94 ? -2.777 -11.870 -13.342 1.00 96.75 94 HIS A N 1
ATOM 758 C CA . HIS A 1 94 ? -4.084 -12.370 -12.901 1.00 96.75 94 HIS A CA 1
ATOM 759 C C . HIS A 1 94 ? -5.039 -11.240 -12.461 1.00 96.75 94 HIS A C 1
ATOM 761 O O . HIS A 1 94 ? -6.085 -11.503 -11.860 1.00 96.75 94 HIS A O 1
ATOM 767 N N . GLY A 1 95 ? -4.698 -9.980 -12.747 1.00 96.75 95 GLY A N 1
ATOM 768 C CA . GLY A 1 95 ? -5.481 -8.797 -12.403 1.00 96.75 95 GLY A CA 1
ATOM 769 C C . GLY A 1 95 ? -5.233 -8.302 -10.978 1.00 96.75 95 GLY A C 1
ATOM 770 O O . GLY A 1 95 ? -4.289 -8.711 -10.306 1.00 96.75 95 GLY A O 1
ATOM 771 N N . PHE A 1 96 ? -6.094 -7.398 -10.515 1.00 97.69 96 PHE A N 1
ATOM 772 C CA . PHE A 1 96 ? -6.053 -6.875 -9.150 1.00 97.69 96 PHE A CA 1
ATOM 773 C C . PHE A 1 96 ? -6.791 -7.808 -8.183 1.00 97.69 96 PHE A C 1
ATOM 775 O O . PHE A 1 96 ? -7.910 -8.236 -8.468 1.00 97.69 96 PHE A O 1
ATOM 782 N N . ARG A 1 97 ? -6.175 -8.090 -7.033 1.00 98.31 97 ARG A N 1
ATOM 783 C CA . ARG A 1 97 ? -6.711 -8.931 -5.953 1.00 98.31 97 ARG A CA 1
ATOM 784 C C . ARG A 1 97 ? -6.442 -8.295 -4.611 1.00 98.31 97 ARG A C 1
ATOM 786 O O . ARG A 1 97 ? -5.331 -7.814 -4.403 1.00 98.31 97 ARG A O 1
ATOM 793 N N . ALA A 1 98 ? -7.403 -8.353 -3.695 1.00 98.38 98 ALA A N 1
ATOM 794 C CA . ALA A 1 98 ? -7.210 -7.826 -2.349 1.00 98.38 98 ALA A CA 1
ATOM 795 C C . ALA A 1 98 ? -7.841 -8.695 -1.257 1.00 98.38 98 ALA A C 1
ATOM 797 O O . ALA A 1 98 ? -8.883 -9.308 -1.457 1.00 98.38 98 ALA A O 1
ATOM 798 N N . GLU A 1 99 ? -7.226 -8.688 -0.082 1.00 98.56 99 GLU A N 1
ATOM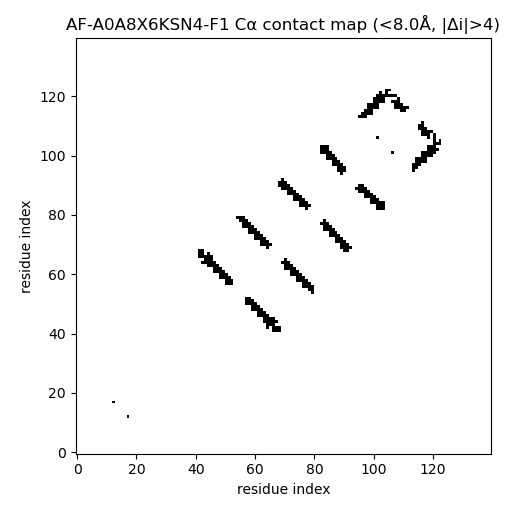 799 C CA . GLU A 1 99 ? -7.802 -9.153 1.176 1.00 98.56 99 GLU A CA 1
ATOM 800 C C . GLU A 1 99 ? -8.036 -7.929 2.064 1.00 98.56 99 GLU A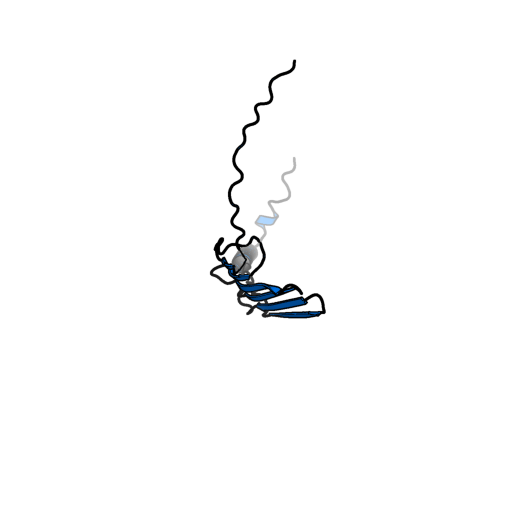 C 1
ATOM 802 O O . GLU A 1 99 ? -7.119 -7.134 2.289 1.00 98.56 99 GLU A O 1
ATOM 807 N N . VAL A 1 100 ? -9.263 -7.768 2.553 1.00 98.50 100 VAL A N 1
ATOM 808 C CA . VAL A 1 100 ? -9.690 -6.660 3.409 1.00 98.50 100 VAL A CA 1
ATOM 809 C C . VAL A 1 100 ? -10.149 -7.226 4.744 1.00 98.50 100 VAL A C 1
ATOM 811 O O . VAL A 1 100 ? -11.053 -8.051 4.789 1.00 98.50 100 VAL A O 1
ATOM 814 N N . LYS A 1 101 ? -9.571 -6.742 5.842 1.00 98.50 101 LYS A N 1
ATOM 815 C CA . LYS A 1 101 ? -10.034 -6.999 7.212 1.00 98.50 101 LYS A CA 1
ATOM 816 C C . LYS A 1 101 ? -10.533 -5.698 7.811 1.00 98.50 101 LYS A C 1
ATOM 818 O O . LYS A 1 101 ? -9.812 -4.702 7.773 1.00 98.50 101 LYS A O 1
ATOM 823 N N . THR A 1 102 ? -11.756 -5.690 8.329 1.00 98.31 102 THR A N 1
ATOM 824 C CA . THR A 1 102 ? -12.370 -4.478 8.883 1.00 98.31 102 THR A CA 1
ATOM 825 C C . THR A 1 102 ? -13.344 -4.778 10.022 1.00 98.31 102 THR A C 1
ATOM 827 O O . THR A 1 102 ? -13.895 -5.874 10.123 1.00 98.31 102 THR A O 1
ATOM 830 N N . ASN A 1 103 ? -13.565 -3.796 10.892 1.00 97.31 103 ASN A N 1
ATOM 831 C CA . ASN A 1 103 ? -14.667 -3.761 11.859 1.00 97.31 103 ASN A CA 1
ATOM 832 C C . ASN A 1 103 ? -15.565 -2.520 11.674 1.00 97.31 103 ASN A C 1
ATOM 834 O O . ASN A 1 103 ? -16.313 -2.150 12.580 1.00 97.31 103 ASN A O 1
ATOM 838 N N . GLU A 1 104 ? -15.480 -1.853 10.521 1.00 96.62 104 GLU A N 1
ATOM 839 C CA . GLU A 1 104 ? -16.226 -0.628 10.237 1.00 96.62 104 GLU A CA 1
ATOM 840 C C . GLU A 1 104 ? -17.742 -0.880 10.198 1.00 96.62 104 GLU A C 1
ATOM 842 O O . GLU A 1 104 ? -18.196 -1.768 9.467 1.00 96.62 104 GLU A O 1
ATOM 847 N N . PRO A 1 105 ? -18.555 -0.085 10.920 1.00 95.12 105 PRO A N 1
ATOM 848 C CA . PRO A 1 105 ? -20.007 -0.225 10.905 1.00 95.12 105 PRO A CA 1
ATOM 849 C C . PRO A 1 105 ? -20.588 -0.181 9.487 1.00 95.12 105 PRO A C 1
ATOM 851 O O . PRO A 1 105 ? -20.206 0.660 8.676 1.00 95.12 105 PRO A O 1
ATOM 854 N N . GLY A 1 106 ? -21.533 -1.078 9.199 1.00 92.94 106 GLY A N 1
ATOM 855 C CA . GLY A 1 106 ? -22.170 -1.175 7.881 1.00 92.94 106 GLY A CA 1
ATOM 856 C C . GLY A 1 106 ? -21.374 -1.961 6.835 1.00 92.94 106 GLY A C 1
ATOM 857 O O . GLY A 1 106 ? -21.816 -2.056 5.693 1.00 92.94 106 GLY A O 1
ATOM 858 N N . THR A 1 107 ? -20.232 -2.552 7.198 1.00 93.06 107 THR A N 1
ATOM 859 C CA . THR A 1 107 ? -19.547 -3.532 6.346 1.00 93.06 107 THR A CA 1
ATOM 860 C C . THR A 1 107 ? -20.069 -4.938 6.626 1.00 93.06 107 THR A C 1
ATOM 862 O O . THR A 1 107 ? -20.282 -5.309 7.777 1.00 93.06 107 THR A O 1
ATOM 865 N N . ALA A 1 108 ? -20.257 -5.728 5.573 1.00 91.38 108 ALA A N 1
ATOM 866 C CA . ALA A 1 108 ? -20.604 -7.141 5.661 1.00 91.38 108 ALA A CA 1
ATOM 867 C C . ALA A 1 108 ? -19.510 -7.966 4.981 1.00 91.38 108 ALA A C 1
ATOM 869 O O . ALA A 1 108 ? -18.893 -7.486 4.031 1.00 91.38 108 ALA A O 1
ATOM 870 N N . SER A 1 109 ? -19.296 -9.202 5.440 1.00 93.12 109 SER A N 1
ATOM 871 C CA . SER A 1 109 ? -18.375 -10.163 4.815 1.00 93.12 109 SER A CA 1
ATOM 872 C C . SER A 1 109 ? -18.948 -10.677 3.493 1.00 93.12 109 SER A C 1
ATOM 874 O O . SER A 1 109 ? -19.483 -11.781 3.404 1.00 93.12 109 SER A O 1
ATOM 876 N N . GLN A 1 110 ? -18.913 -9.814 2.485 1.00 92.06 110 GLN A N 1
ATOM 877 C CA . GLN A 1 110 ? -19.281 -10.096 1.108 1.00 92.06 110 GLN A CA 1
ATOM 878 C C . GLN A 1 110 ? -18.044 -9.878 0.250 1.00 92.06 110 GLN A C 1
ATOM 880 O O . GLN A 1 110 ? -17.361 -8.875 0.429 1.00 92.06 110 GLN A O 1
ATOM 885 N N . ASP A 1 111 ? -17.789 -10.787 -0.686 1.00 94.69 111 ASP A N 1
ATOM 886 C CA . ASP A 1 111 ? -16.595 -10.779 -1.532 1.00 94.69 111 ASP A CA 1
ATOM 887 C C . ASP A 1 111 ? -16.921 -10.186 -2.918 1.00 94.69 111 ASP A C 1
ATOM 889 O O . ASP A 1 111 ? -17.279 -10.929 -3.839 1.00 94.69 111 ASP A O 1
ATOM 893 N N . PRO A 1 112 ? -16.890 -8.848 -3.109 1.00 89.25 112 PRO A N 1
ATOM 894 C CA . PRO A 1 112 ? -17.142 -8.251 -4.411 1.00 89.25 112 PRO A CA 1
ATOM 895 C C . PRO A 1 112 ? -15.947 -8.454 -5.345 1.00 89.25 112 PRO A C 1
ATOM 897 O O . PRO A 1 112 ? -14.791 -8.246 -4.972 1.00 89.25 112 PRO A O 1
ATOM 900 N N . ALA A 1 113 ? -16.236 -8.758 -6.612 1.00 91.25 113 ALA A N 1
ATOM 901 C CA . ALA A 1 113 ? -15.225 -8.943 -7.652 1.00 91.25 113 ALA A CA 1
ATOM 902 C C . ALA A 1 113 ? -14.122 -9.932 -7.215 1.00 91.25 113 ALA A C 1
ATOM 904 O O . ALA A 1 113 ? -14.412 -11.103 -7.001 1.00 91.25 113 ALA A O 1
ATOM 905 N N . HIS A 1 114 ? -12.870 -9.476 -7.102 1.00 92.88 114 HIS A N 1
ATOM 906 C CA . HIS A 1 114 ? -11.727 -10.286 -6.663 1.00 92.88 114 HIS A CA 1
ATOM 907 C C . HIS A 1 114 ? -11.148 -9.781 -5.329 1.00 92.88 114 HIS A C 1
ATOM 909 O O . HIS A 1 114 ? -9.933 -9.744 -5.118 1.00 92.88 114 HIS A O 1
ATOM 915 N N . VAL A 1 115 ? -12.041 -9.336 -4.445 1.00 97.12 115 VAL A N 1
ATOM 916 C CA . VAL A 1 115 ? -11.729 -8.896 -3.088 1.00 97.12 115 VAL A CA 1
ATOM 917 C C . VAL A 1 115 ? -12.318 -9.893 -2.103 1.00 97.12 115 VAL A C 1
ATOM 919 O O . VAL A 1 115 ? -13.506 -10.185 -2.168 1.00 97.12 115 VAL A O 1
ATOM 922 N N . HIS A 1 116 ? -11.497 -10.375 -1.178 1.00 97.44 116 HIS A N 1
ATOM 923 C CA . HIS A 1 116 ? -11.954 -11.147 -0.032 1.00 97.44 116 HIS A CA 1
ATOM 924 C C . HIS A 1 116 ? -12.129 -10.207 1.160 1.00 97.44 116 HIS A C 1
ATOM 926 O O . HIS A 1 116 ? -11.143 -9.625 1.620 1.00 97.44 116 HIS A O 1
ATOM 932 N N . LEU A 1 117 ? -13.359 -10.002 1.631 1.00 97.38 117 LEU A N 1
ATOM 933 C CA . LEU A 1 117 ? -13.667 -9.043 2.692 1.00 97.38 117 LEU A CA 1
ATOM 934 C C . LEU A 1 117 ? -14.127 -9.771 3.951 1.00 97.38 117 LEU A C 1
ATOM 936 O O . LEU A 1 117 ? -15.172 -10.415 3.997 1.00 97.38 117 LEU A O 1
ATOM 940 N N . 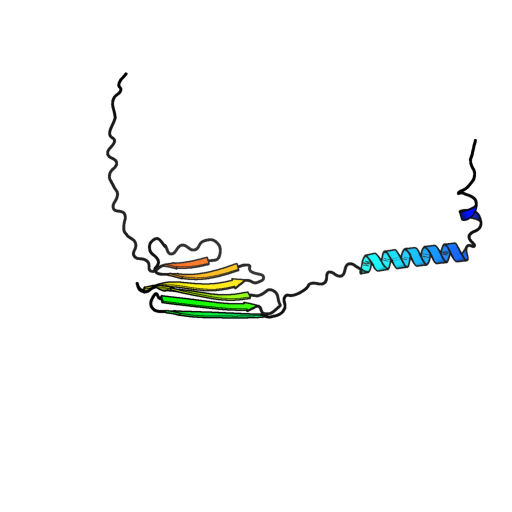HIS A 1 118 ? -13.340 -9.623 5.010 1.00 97.19 118 HIS A N 1
ATOM 941 C CA . HIS A 1 118 ? -13.643 -10.109 6.348 1.00 97.19 118 HIS A CA 1
ATOM 942 C C . HIS A 1 118 ? -14.089 -8.937 7.206 1.00 97.19 118 HIS A C 1
ATOM 944 O O . HIS A 1 118 ? -13.265 -8.128 7.644 1.00 97.19 118 HIS A O 1
ATOM 950 N N . SER A 1 119 ? -15.395 -8.844 7.444 1.00 96.56 119 SER A N 1
ATOM 951 C CA . SER A 1 119 ? -15.950 -7.890 8.393 1.00 96.56 119 SER A CA 1
ATOM 952 C C . SER A 1 119 ? -16.210 -8.549 9.745 1.00 96.56 119 SER A C 1
ATOM 954 O O . SER A 1 119 ? -16.805 -9.621 9.843 1.00 96.56 119 SER A O 1
ATOM 956 N N . SER A 1 120 ? -15.767 -7.866 10.794 1.00 96.12 120 SER A N 1
ATOM 957 C CA . SER A 1 120 ? -16.094 -8.136 12.196 1.00 96.12 120 SER A CA 1
ATOM 958 C C . SER A 1 120 ? -17.046 -7.077 12.771 1.00 96.12 120 SER A C 1
ATOM 960 O O . SER A 1 120 ? -17.223 -6.991 13.985 1.00 96.12 120 SER A O 1
ATOM 962 N N . ALA A 1 121 ? -17.646 -6.247 11.909 1.00 92.31 121 ALA A N 1
ATOM 963 C CA . ALA A 1 121 ? -18.570 -5.201 12.321 1.00 92.31 121 ALA A CA 1
ATOM 964 C C . ALA A 1 121 ? -19.799 -5.793 13.025 1.00 92.31 121 ALA A C 1
ATOM 966 O O . ALA A 1 121 ? -20.364 -6.803 12.600 1.00 92.31 121 ALA A O 1
ATOM 967 N N . HIS A 1 122 ? -20.242 -5.136 14.098 1.00 78.69 122 HIS A N 1
ATOM 968 C CA . HIS A 1 122 ? -21.487 -5.505 14.758 1.00 78.69 122 HIS A CA 1
ATOM 969 C C . HIS A 1 122 ? -22.663 -5.251 13.807 1.00 78.69 122 HIS A C 1
ATOM 971 O O . HIS A 1 122 ? -22.975 -4.105 13.478 1.00 78.69 122 HIS A O 1
ATOM 977 N N . HIS A 1 123 ? -23.317 -6.327 13.372 1.00 63.09 123 HIS A N 1
ATOM 978 C CA . HIS A 1 123 ? -24.593 -6.244 12.678 1.00 63.09 123 HIS A CA 1
ATOM 979 C C . HIS A 1 123 ? -25.647 -5.711 13.656 1.00 63.09 123 HIS A C 1
ATOM 981 O O . HIS A 1 123 ? -25.952 -6.348 14.662 1.00 63.09 123 HIS A O 1
ATOM 987 N N . HIS A 1 124 ? -26.203 -4.535 13.370 1.00 55.28 124 HIS A N 1
ATOM 988 C CA . HIS A 1 124 ? -27.469 -4.136 13.967 1.00 55.28 124 HIS A CA 1
ATOM 989 C C . HIS A 1 124 ? -28.577 -4.853 13.198 1.00 55.28 124 HIS A C 1
ATOM 991 O O . HIS A 1 124 ? -28.874 -4.494 12.058 1.00 55.28 124 HIS A O 1
ATOM 997 N N . ASP A 1 125 ? -29.168 -5.878 13.810 1.00 49.94 125 ASP A N 1
ATOM 998 C CA . ASP A 1 125 ? -30.399 -6.480 13.312 1.00 49.94 125 ASP A CA 1
ATOM 999 C C . ASP A 1 125 ? -31.479 -5.394 13.247 1.00 49.94 125 ASP A C 1
ATOM 1001 O O . ASP A 1 125 ? -31.988 -4.913 14.263 1.00 49.94 125 ASP A O 1
ATOM 1005 N N . HIS A 1 126 ? -31.820 -4.975 12.029 1.00 48.50 126 HIS A N 1
ATOM 1006 C CA . HIS A 1 126 ? -33.008 -4.175 11.778 1.00 48.50 126 HIS A CA 1
ATOM 1007 C C . HIS A 1 126 ? -34.234 -5.064 12.007 1.00 48.50 126 HIS A C 1
ATOM 1009 O O . HIS A 1 126 ? -34.782 -5.654 11.076 1.00 48.50 126 HIS A O 1
ATOM 1015 N N . HIS A 1 127 ? -34.675 -5.167 13.262 1.00 48.94 127 HIS A N 1
ATOM 1016 C CA . HIS A 1 127 ? -36.028 -5.615 13.566 1.00 48.94 127 HIS A CA 1
ATOM 1017 C C . HIS A 1 127 ? -37.017 -4.709 12.815 1.00 48.94 127 HIS A C 1
ATOM 1019 O O . HIS A 1 127 ? -36.988 -3.486 12.950 1.00 48.94 127 HIS A O 1
ATOM 1025 N N . GLY A 1 128 ? -37.826 -5.334 11.957 1.00 43.66 128 GLY A N 1
ATOM 1026 C CA . GLY A 1 128 ? -38.667 -4.679 10.963 1.00 43.66 128 GLY A CA 1
ATOM 1027 C C . GLY A 1 128 ? -39.633 -3.653 11.546 1.00 43.66 128 GLY A C 1
ATOM 1028 O O . GLY A 1 128 ? -40.377 -3.931 12.486 1.00 43.66 128 GLY A O 1
ATOM 1029 N N . TYR A 1 129 ? -39.665 -2.475 10.929 1.00 44.09 129 TYR A N 1
ATOM 1030 C CA . TYR A 1 129 ? -40.739 -1.519 11.139 1.00 44.09 129 TYR A CA 1
ATOM 1031 C C . TYR A 1 129 ? -41.945 -1.945 10.304 1.00 44.09 129 TYR A C 1
ATOM 1033 O O . TYR A 1 129 ? -41.886 -2.005 9.076 1.00 44.09 129 TYR A O 1
ATOM 1041 N N . GLY A 1 130 ? -43.019 -2.289 11.016 1.00 42.06 130 GLY A N 1
ATOM 1042 C CA . GLY A 1 130 ? -44.317 -2.633 10.461 1.00 42.06 130 GLY A CA 1
ATOM 1043 C C . GLY A 1 130 ? -44.843 -1.546 9.529 1.00 42.06 130 GLY A C 1
ATOM 1044 O O . GLY A 1 130 ? -44.830 -0.357 9.846 1.00 42.06 130 GLY A O 1
ATOM 1045 N N . HIS A 1 131 ? -45.314 -2.002 8.375 1.00 45.31 131 HIS A N 1
ATOM 1046 C CA . HIS A 1 131 ? -46.049 -1.228 7.391 1.00 45.31 131 HIS A CA 1
ATOM 1047 C C . HIS A 1 131 ? -47.383 -0.795 8.022 1.00 45.31 131 HIS A C 1
ATOM 1049 O O . HIS A 1 131 ? -48.289 -1.611 8.184 1.00 45.31 131 HIS A O 1
ATOM 1055 N N . HIS A 1 132 ? -47.493 0.466 8.440 1.00 48.66 132 HIS A N 1
ATOM 1056 C CA . HIS A 1 132 ? -48.782 1.088 8.730 1.00 48.66 132 HIS A CA 1
ATOM 1057 C C . HIS A 1 132 ? -49.174 1.940 7.525 1.00 48.66 132 HIS A C 1
ATOM 1059 O O . HIS A 1 132 ? -48.704 3.0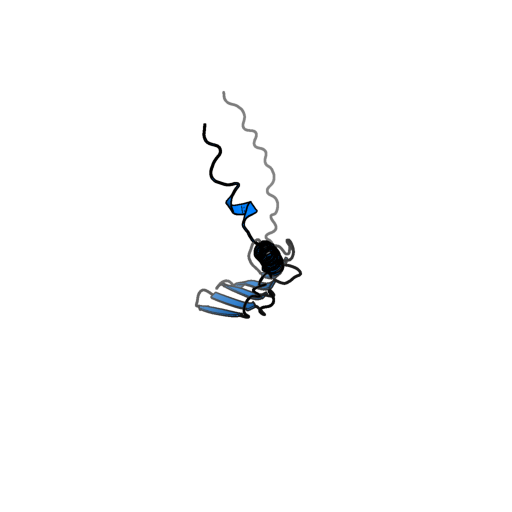64 7.355 1.00 48.66 132 HIS A O 1
ATOM 1065 N N . ASP A 1 133 ? -50.031 1.370 6.681 1.00 46.81 133 ASP A N 1
ATOM 1066 C CA . ASP A 1 133 ? -50.731 2.082 5.621 1.00 46.81 133 ASP A CA 1
ATOM 1067 C C . ASP A 1 133 ? -51.646 3.148 6.237 1.00 46.81 133 ASP A C 1
ATOM 1069 O O . ASP A 1 133 ? -52.685 2.845 6.826 1.00 46.81 133 ASP A O 1
ATOM 1073 N N . HIS A 1 134 ? -51.271 4.417 6.089 1.00 46.81 134 HIS A N 1
ATOM 1074 C CA . HIS A 1 134 ? -52.181 5.532 6.312 1.00 46.81 134 HIS A CA 1
ATOM 1075 C C . HIS A 1 134 ? -52.703 6.037 4.969 1.00 46.81 134 HIS A C 1
ATOM 1077 O O . HIS A 1 134 ? -52.094 6.863 4.292 1.00 46.81 134 HIS A O 1
ATOM 1083 N N . HIS A 1 135 ? -53.879 5.520 4.608 1.00 48.22 135 HIS A N 1
ATOM 1084 C CA . HIS A 1 135 ? -54.770 6.113 3.620 1.00 48.22 135 HIS A CA 1
ATOM 1085 C C . HIS A 1 135 ? -55.079 7.568 4.006 1.00 48.22 135 HIS A C 1
ATOM 1087 O O . HIS A 1 135 ? -55.841 7.819 4.941 1.00 48.22 135 HIS A O 1
ATOM 1093 N N . HIS A 1 136 ? -54.528 8.530 3.266 1.00 47.03 136 HIS A N 1
ATOM 1094 C CA . HIS A 1 136 ? -55.015 9.904 3.286 1.00 47.03 136 HIS A CA 1
ATOM 1095 C C . HIS A 1 136 ? -56.139 10.062 2.262 1.00 47.03 136 HIS A C 1
ATOM 1097 O O . HIS A 1 136 ? -55.933 9.949 1.055 1.00 47.03 136 HIS A O 1
ATOM 1103 N N . GLY A 1 137 ? -57.343 10.287 2.790 1.00 37.59 137 GLY A N 1
ATOM 1104 C CA . GLY A 1 137 ? -58.536 10.642 2.036 1.00 37.59 137 GLY A CA 1
ATOM 1105 C C . GLY A 1 137 ? -58.427 12.016 1.373 1.00 37.59 137 GLY A C 1
ATOM 1106 O O . GLY A 1 137 ? -57.735 12.919 1.843 1.00 37.59 137 GLY A O 1
ATOM 1107 N N . HIS A 1 138 ? -59.138 12.119 0.258 1.00 42.09 138 HIS A N 1
ATOM 1108 C CA . HIS A 1 138 ? -59.222 13.247 -0.655 1.00 42.09 138 HIS A CA 1
ATOM 1109 C C . HIS A 1 138 ? -59.889 14.493 -0.053 1.00 42.09 138 HIS A C 1
ATOM 1111 O O . HIS A 1 138 ? -60.936 14.398 0.578 1.00 42.09 138 HIS A O 1
ATOM 1117 N N . HIS A 1 139 ? -59.332 15.652 -0.397 1.00 36.56 139 HIS A N 1
ATOM 1118 C CA . HIS A 1 139 ? -59.995 16.951 -0.563 1.00 36.56 139 HIS A CA 1
ATOM 1119 C C . HIS A 1 139 ? -59.189 17.656 -1.679 1.00 36.56 139 HIS A C 1
ATOM 1121 O O . HIS A 1 139 ? -57.966 17.695 -1.570 1.00 36.56 139 HIS A O 1
ATOM 1127 N N . TYR A 1 140 ? -59.708 18.155 -2.803 1.00 45.97 140 TYR A N 1
ATOM 1128 C CA . TYR A 1 140 ? -61.047 18.535 -3.262 1.00 45.97 140 TYR A CA 1
ATOM 1129 C C . TYR A 1 140 ? -61.250 18.098 -4.719 1.00 45.97 140 TYR A C 1
ATOM 1131 O O . TYR A 1 140 ? -60.230 18.012 -5.441 1.00 45.97 140 TYR A O 1
#

InterPro domains:
  IPR000618 Insect cuticle protein [PF00379] (42-106)
  IPR000618 Insect cuticle protein [PS51155] (43-108)
  IPR050468 Larval/pupal cuticle protein [PTHR10380] (19-116)

Foldseek 3Di:
DDPDDPPVVVVPQPVVNVVVVVVVVVVVVVCVVVVPPPPPQQADWDKDKDWDQDQQWIWIKIKIDPSRQKIWIKIKIQGPVRWMKIKTWIADPVGIAIEIETQDAPDDQDAPDRYGYHYPHDDDPPPDDDDDDDDDDDDD

Sequence (140 aa):
MRILKTDIVLSCIPLSNVVIILVFCIAAAVGHYYGHHGYHHLPHPYKFGYDIKDHHGHQHRHEHGDGHGNVHGSYGFTDHRGIHRQVHYVADHHGFRAEVKTNEPGTASQDPAHVHLHSSAHHHDHHGYGHHDHHHGHHY

Solvent-accessible surface area (backbone atoms only — not comparable to full-atom values): 8392 Å² total; per-residue (Å²): 135,88,92,82,86,70,73,67,69,68,75,71,56,54,68,70,55,55,51,50,50,51,53,50,53,49,51,50,53,51,48,56,69,66,59,71,70,76,79,78,76,60,51,74,61,46,74,55,69,54,78,48,76,62,91,62,29,38,40,40,37,40,40,36,33,75,24,77,67,34,36,42,36,39,39,37,40,33,40,73,85,70,44,33,39,42,36,40,38,41,34,42,98,90,43,69,37,36,43,36,42,31,43,46,77,89,49,64,67,54,60,61,90,58,32,47,37,46,45,70,24,76,79,77,79,76,76,78,82,79,88,76,87,76,86,79,80,90,84,133

pLDDT: mean 80.74, std 20.32, range [36.56, 98.88]